Protein AF-A0A9D8PV58-F1 (afdb_monomer_lite)

Sequence (107 aa):
MSNSNPDMNALGVMALELAGGQQPARAALPSDQAGELATLVGRDLARLVPQASGLDLVLAAAHFDPAEVLRPGWPVHRRLEELQMRAPGRNQGPRLLAFGADAAGDV

Radius of gyration: 14.64 Å; chains: 1; bounding box: 43×30×36 Å

Foldseek 3Di:
DDDPPVVVDDDDDDDDDDDPPDDPPAQWDEQVVQLVVLVVVVVVCCVVPVCCQQAAAEEERGDDDPCQCVDPPNHPVVVSVVVVVPDPCPVVTHYRHGHTADPVSHD

Organism: NCBI:txid83617

Secondary structure (DSSP, 8-state):
-----GGG--------PPSTTPPPS-SB-BHHHHHHHHHHHHHHHHHH-GGGGGS-EEEE-B---HHHHH-TTS-HHHHHHHHHHHSTTTTSSS-EEEE-B-TTS--

Structure (mmCIF, N/CA/C/O backbone):
data_AF-A0A9D8PV58-F1
#
_entry.id   AF-A0A9D8PV58-F1
#
loop_
_atom_site.group_PDB
_atom_site.id
_atom_site.type_symbol
_atom_site.label_atom_id
_atom_site.label_alt_id
_atom_site.label_comp_id
_atom_site.label_asym_id
_atom_site.label_entity_id
_atom_site.label_seq_id
_atom_site.pdbx_PDB_ins_code
_atom_site.Cartn_x
_atom_site.Cartn_y
_atom_site.Cartn_z
_atom_site.occupancy
_atom_site.B_iso_or_equiv
_atom_site.auth_seq_id
_atom_site.auth_comp_id
_atom_site.auth_asym_id
_atom_site.auth_atom_id
_atom_site.pdbx_PDB_model_num
ATOM 1 N N . MET A 1 1 ? -19.661 12.555 5.989 1.00 34.53 1 MET A N 1
ATOM 2 C CA . MET A 1 1 ? -18.603 13.577 5.825 1.00 34.53 1 MET A CA 1
ATOM 3 C C . MET A 1 1 ? -17.272 12.857 6.017 1.00 34.53 1 MET A C 1
ATOM 5 O O . MET A 1 1 ? -17.145 12.202 7.041 1.00 34.53 1 MET A O 1
ATOM 9 N N . SER A 1 2 ? -16.350 12.844 5.039 1.00 42.88 2 SER A N 1
ATOM 10 C CA . SER A 1 2 ? -14.998 12.304 5.303 1.00 42.88 2 SER A CA 1
ATOM 11 C C . SER A 1 2 ? -14.261 13.327 6.135 1.00 42.88 2 SER A C 1
ATOM 13 O O . SER A 1 2 ? -14.103 14.459 5.689 1.00 42.88 2 SER A O 1
ATOM 15 N N . ASN A 1 3 ? -13.835 12.934 7.324 1.00 40.91 3 ASN A N 1
ATOM 16 C CA . ASN A 1 3 ? -12.906 13.730 8.096 1.00 40.91 3 ASN A CA 1
ATOM 17 C C . ASN A 1 3 ? -11.511 13.480 7.508 1.00 40.91 3 ASN A C 1
ATOM 19 O O . ASN A 1 3 ? -10.929 12.428 7.745 1.00 40.91 3 ASN A O 1
ATOM 23 N N . SER A 1 4 ? -10.996 14.413 6.707 1.00 46.44 4 SER A N 1
ATOM 24 C CA . SER A 1 4 ? -9.586 14.435 6.286 1.00 46.44 4 SER A CA 1
ATOM 25 C C . SER A 1 4 ? -8.726 15.018 7.410 1.00 46.44 4 SER A C 1
ATOM 27 O O . SER A 1 4 ? -8.055 16.029 7.220 1.00 46.44 4 SER A O 1
ATOM 29 N N . ASN A 1 5 ? -8.810 14.434 8.609 1.00 51.16 5 ASN A N 1
ATOM 30 C CA . ASN A 1 5 ? -7.867 14.759 9.669 1.00 51.16 5 ASN A CA 1
ATOM 31 C C . ASN A 1 5 ? -6.602 13.915 9.431 1.00 51.16 5 ASN A C 1
ATOM 33 O O . ASN A 1 5 ? -6.704 12.693 9.522 1.00 51.16 5 ASN A O 1
ATOM 37 N N . PRO A 1 6 ? -5.436 14.500 9.108 1.00 50.59 6 PRO A N 1
ATOM 38 C CA . PRO A 1 6 ? -4.204 13.732 8.915 1.00 50.59 6 PRO A CA 1
ATOM 39 C C . PRO A 1 6 ? -3.803 12.922 10.160 1.00 50.59 6 PRO A C 1
ATOM 41 O O . PRO A 1 6 ? -3.149 11.895 10.018 1.00 50.59 6 PRO A O 1
ATOM 44 N N . ASP A 1 7 ? -4.283 13.298 11.353 1.00 54.94 7 ASP A N 1
ATOM 45 C CA . ASP A 1 7 ? -4.094 12.527 12.593 1.00 54.94 7 ASP A CA 1
ATOM 46 C C . ASP A 1 7 ? -4.900 11.209 12.635 1.00 54.94 7 ASP A C 1
ATOM 48 O O . ASP A 1 7 ? -4.738 10.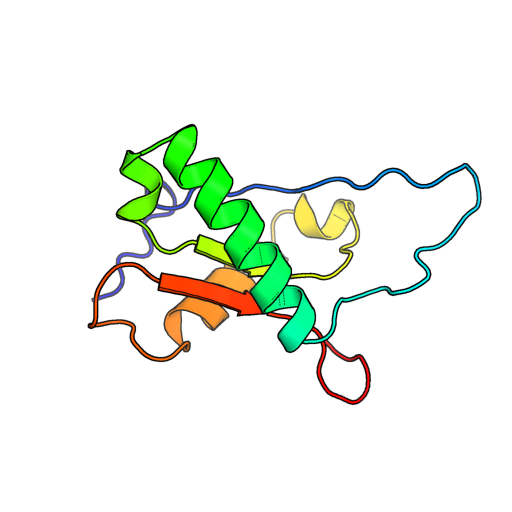414 13.560 1.00 54.94 7 ASP A O 1
ATOM 52 N N . MET A 1 8 ? -5.802 10.966 11.673 1.00 71.38 8 MET A N 1
ATOM 53 C CA . MET A 1 8 ? -6.622 9.746 11.612 1.00 71.38 8 MET A CA 1
ATOM 54 C C . MET A 1 8 ? -6.019 8.621 10.765 1.00 71.38 8 MET A C 1
ATOM 56 O O . MET A 1 8 ? -6.503 7.492 10.855 1.00 71.38 8 MET A O 1
ATOM 60 N N . ASN A 1 9 ? -4.995 8.900 9.954 1.00 77.62 9 ASN A N 1
ATOM 61 C CA . ASN A 1 9 ? -4.417 7.921 9.036 1.00 77.62 9 ASN A CA 1
ATOM 62 C C . ASN A 1 9 ? -3.029 7.485 9.518 1.00 77.62 9 ASN A C 1
ATOM 64 O O . ASN A 1 9 ? -2.140 8.309 9.719 1.00 77.62 9 ASN A O 1
ATOM 68 N N . ALA A 1 10 ? -2.820 6.175 9.649 1.00 84.75 10 ALA A N 1
ATOM 69 C CA . ALA A 1 10 ? -1.490 5.611 9.841 1.00 84.75 10 ALA A CA 1
ATOM 70 C C . ALA A 1 10 ? -0.896 5.262 8.471 1.00 84.75 10 ALA A C 1
ATOM 72 O O . ALA A 1 10 ? -1.400 4.377 7.780 1.00 84.75 10 ALA A O 1
ATOM 73 N N . LEU A 1 11 ? 0.160 5.969 8.071 1.00 85.38 11 LEU A N 1
ATOM 74 C CA . LEU A 1 11 ? 0.857 5.727 6.808 1.00 85.38 11 LEU A CA 1
ATOM 75 C C . LEU A 1 11 ? 2.031 4.773 7.028 1.00 85.38 11 LEU A C 1
ATOM 77 O O . LEU A 1 11 ? 2.769 4.892 8.006 1.00 85.38 11 LEU A O 1
ATOM 81 N N . GLY A 1 12 ? 2.213 3.838 6.100 1.00 84.06 12 GLY A N 1
ATOM 82 C CA . GLY A 1 12 ? 3.279 2.845 6.147 1.00 84.06 12 GLY A CA 1
ATOM 83 C C . GLY A 1 12 ? 3.850 2.573 4.763 1.00 84.06 12 GLY A C 1
ATOM 84 O O . GLY A 1 12 ? 3.176 2.754 3.752 1.00 84.06 12 GLY A O 1
ATOM 85 N N . VAL A 1 13 ? 5.106 2.135 4.731 1.00 87.25 13 VAL A N 1
ATOM 86 C CA . VAL A 1 13 ? 5.819 1.754 3.509 1.00 87.25 13 VAL A CA 1
ATOM 87 C C . VAL A 1 13 ? 6.463 0.400 3.752 1.00 87.25 13 VAL A C 1
ATOM 89 O O . VAL A 1 13 ? 7.085 0.188 4.793 1.00 87.25 13 VAL A O 1
ATOM 92 N N . MET A 1 14 ? 6.323 -0.512 2.793 1.00 87.62 14 MET A N 1
ATOM 93 C CA . MET A 1 14 ? 7.037 -1.784 2.788 1.00 87.62 14 MET A CA 1
ATOM 94 C C . MET A 1 14 ? 8.209 -1.675 1.817 1.00 87.62 14 MET A C 1
ATOM 96 O O . MET A 1 14 ? 8.007 -1.552 0.612 1.00 87.62 14 MET A O 1
ATOM 100 N N . ALA A 1 15 ? 9.430 -1.699 2.345 1.00 87.81 15 ALA A N 1
ATOM 101 C CA . ALA A 1 15 ? 10.632 -1.745 1.525 1.00 87.81 15 ALA A CA 1
ATOM 102 C C . ALA A 1 15 ? 10.968 -3.205 1.193 1.00 87.81 15 ALA A C 1
ATOM 104 O O . ALA A 1 15 ? 11.101 -4.034 2.095 1.00 87.81 15 ALA A O 1
ATOM 105 N N . LEU A 1 16 ? 11.101 -3.508 -0.098 1.00 85.12 16 LEU A N 1
ATOM 106 C CA . LEU A 1 16 ? 11.545 -4.807 -0.596 1.00 85.12 16 LEU A CA 1
ATOM 107 C C . LEU A 1 16 ? 12.971 -4.656 -1.126 1.00 85.12 16 LEU A C 1
ATOM 109 O O . LEU A 1 16 ? 13.190 -3.984 -2.130 1.00 85.12 16 LEU A O 1
ATOM 113 N N . GLU A 1 17 ? 13.935 -5.274 -0.445 1.00 84.31 17 GLU A N 1
ATOM 114 C CA . GLU A 1 17 ? 15.327 -5.303 -0.897 1.00 84.31 17 GLU A CA 1
ATOM 115 C C . GLU A 1 17 ? 15.508 -6.437 -1.910 1.00 84.31 17 GLU A C 1
ATOM 117 O O . GLU A 1 17 ? 15.184 -7.597 -1.633 1.00 84.31 17 GLU A O 1
ATOM 122 N N . LEU A 1 18 ? 16.042 -6.110 -3.084 1.00 82.81 18 LEU A N 1
ATOM 123 C CA . LEU A 1 18 ? 16.438 -7.100 -4.080 1.00 82.81 18 LEU A CA 1
ATOM 124 C C . LEU A 1 18 ? 17.936 -7.377 -3.977 1.00 82.81 18 LEU A C 1
ATOM 126 O O . LEU A 1 18 ? 18.714 -6.537 -3.534 1.00 82.81 18 LEU A O 1
ATOM 130 N N . ALA A 1 19 ? 18.361 -8.557 -4.432 1.00 85.38 19 ALA A N 1
ATOM 131 C CA . ALA A 1 19 ? 19.786 -8.831 -4.579 1.00 85.38 19 ALA A CA 1
ATOM 132 C C . ALA A 1 19 ? 20.450 -7.771 -5.481 1.00 85.38 19 ALA A C 1
ATOM 134 O O . ALA A 1 19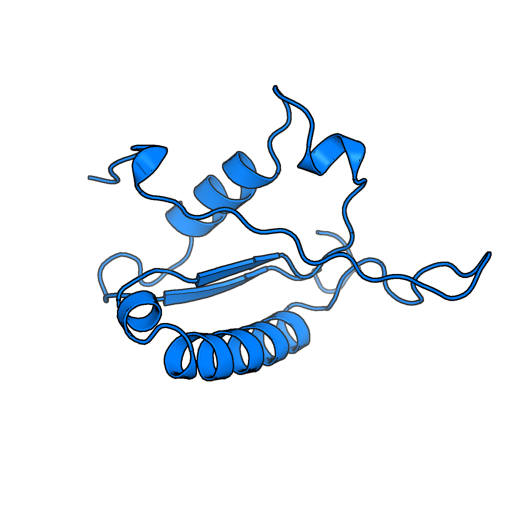 ? 19.842 -7.283 -6.436 1.00 85.38 19 ALA A O 1
ATOM 135 N N . GLY A 1 20 ? 21.704 -7.423 -5.182 1.00 84.75 20 GLY A N 1
ATOM 136 C CA . GLY A 1 20 ? 22.400 -6.306 -5.824 1.00 84.75 20 GLY A CA 1
ATOM 137 C C . GLY A 1 20 ? 22.344 -6.342 -7.356 1.00 84.75 20 GLY A C 1
ATOM 138 O O . GLY A 1 20 ? 22.663 -7.354 -7.982 1.00 84.75 20 GLY A O 1
ATOM 139 N N . GLY A 1 21 ? 21.933 -5.221 -7.955 1.00 80.19 21 GLY A N 1
ATOM 140 C CA . GLY A 1 21 ? 21.828 -5.050 -9.408 1.00 80.19 21 GLY A CA 1
ATOM 141 C C . GLY A 1 21 ? 20.611 -5.714 -10.059 1.00 80.19 21 GLY A C 1
ATOM 142 O O . GLY A 1 21 ? 20.479 -5.647 -11.279 1.00 80.19 21 GLY A O 1
ATOM 143 N N . GLN A 1 22 ? 19.726 -6.348 -9.285 1.00 84.31 22 GLN A N 1
ATOM 144 C CA . GLN A 1 22 ? 18.472 -6.891 -9.804 1.00 84.31 22 GLN A CA 1
ATOM 145 C C . GLN A 1 22 ? 17.389 -5.813 -9.873 1.00 84.31 22 GLN A C 1
ATOM 147 O O . GLN A 1 22 ? 17.310 -4.928 -9.023 1.00 84.31 22 GLN A O 1
ATOM 152 N N . GLN A 1 23 ? 16.526 -5.924 -10.881 1.00 82.50 23 GLN A N 1
ATOM 153 C CA . GLN A 1 23 ? 15.292 -5.150 -10.972 1.00 82.50 23 GLN A CA 1
ATOM 154 C C . GLN A 1 23 ? 14.096 -6.030 -10.597 1.00 82.50 23 GLN A C 1
ATOM 156 O O . GLN A 1 23 ? 14.154 -7.250 -10.797 1.00 82.50 23 GLN A O 1
ATOM 161 N N . PRO A 1 24 ? 13.002 -5.448 -10.072 1.00 85.88 24 PRO A N 1
ATOM 162 C CA . PRO A 1 24 ? 11.787 -6.206 -9.833 1.00 85.88 24 PRO A CA 1
ATOM 163 C C . PRO A 1 24 ? 11.302 -6.833 -11.140 1.00 85.88 24 PRO A C 1
ATOM 165 O O . PRO A 1 24 ? 11.103 -6.136 -12.131 1.00 85.88 24 PRO A O 1
ATOM 168 N N . ALA A 1 25 ? 11.051 -8.144 -11.136 1.00 86.06 25 ALA A N 1
ATOM 169 C CA . ALA A 1 25 ? 10.465 -8.822 -12.295 1.00 86.06 25 ALA A CA 1
ATOM 170 C C . ALA A 1 25 ? 9.058 -8.290 -12.631 1.00 86.06 25 ALA A C 1
ATOM 172 O O . ALA A 1 25 ? 8.584 -8.440 -13.755 1.00 86.06 25 ALA A O 1
ATOM 173 N N . ARG A 1 26 ? 8.381 -7.688 -11.644 1.00 86.69 26 ARG A N 1
ATOM 174 C CA . ARG A 1 26 ? 7.090 -7.015 -11.785 1.00 86.69 26 ARG A CA 1
ATOM 175 C C . ARG A 1 26 ? 7.138 -5.702 -11.018 1.00 86.69 26 ARG A C 1
ATOM 177 O O . ARG A 1 26 ? 7.332 -5.709 -9.804 1.00 86.69 26 ARG A O 1
ATOM 184 N N . ALA A 1 27 ? 6.949 -4.590 -11.724 1.00 88.06 27 ALA A N 1
ATOM 185 C CA . ALA A 1 27 ? 6.876 -3.272 -11.102 1.00 88.06 27 ALA A CA 1
ATOM 186 C C . ALA A 1 27 ? 5.605 -3.122 -10.249 1.00 88.06 27 ALA A C 1
ATOM 188 O O . ALA A 1 27 ? 5.655 -2.494 -9.198 1.00 88.06 27 ALA A O 1
ATOM 189 N N . ALA A 1 28 ? 4.509 -3.779 -10.633 1.00 93.06 28 ALA A N 1
ATOM 190 C CA . ALA A 1 28 ? 3.267 -3.833 -9.873 1.00 93.06 28 ALA A CA 1
ATOM 191 C C . ALA A 1 28 ? 2.612 -5.215 -9.958 1.00 93.06 28 ALA A C 1
ATOM 193 O O . ALA A 1 28 ? 2.820 -5.965 -10.916 1.00 93.06 28 ALA A O 1
ATOM 194 N N . LEU A 1 29 ? 1.835 -5.565 -8.935 1.00 94.44 29 LEU A N 1
ATOM 195 C CA . LEU A 1 29 ? 0.997 -6.757 -8.945 1.00 94.44 29 LEU A CA 1
ATOM 196 C C . LEU A 1 29 ? -0.309 -6.459 -9.683 1.00 94.44 29 LEU A C 1
ATOM 198 O O . LEU A 1 29 ? -0.870 -5.380 -9.485 1.00 94.44 29 LEU A O 1
ATOM 202 N N . PRO A 1 30 ? -0.841 -7.408 -10.468 1.00 94.69 30 PRO A N 1
ATOM 203 C CA . PRO A 1 30 ? -2.198 -7.298 -10.981 1.00 94.69 30 PRO A CA 1
ATOM 204 C C . PRO A 1 30 ? -3.217 -7.230 -9.834 1.00 94.69 30 PRO A C 1
ATOM 206 O O . PRO A 1 30 ? -2.958 -7.683 -8.715 1.00 94.69 30 PRO A O 1
ATOM 209 N N . SER A 1 31 ? -4.382 -6.646 -10.109 1.00 92.62 31 SER A N 1
ATOM 210 C CA . SER A 1 31 ? -5.399 -6.350 -9.087 1.00 92.62 31 SER A CA 1
ATOM 211 C C . SER A 1 31 ? -5.875 -7.568 -8.272 1.00 92.62 31 SER A C 1
ATOM 213 O O . SER A 1 31 ? -6.186 -7.422 -7.090 1.00 92.62 31 SER A O 1
ATOM 215 N N . ASP A 1 32 ? -5.904 -8.766 -8.858 1.00 94.50 32 ASP A N 1
ATOM 216 C CA . ASP A 1 32 ? -6.249 -10.013 -8.159 1.00 94.50 32 ASP A CA 1
ATOM 217 C C . ASP A 1 32 ? -5.191 -10.393 -7.105 1.00 94.50 32 ASP A C 1
ATOM 219 O O . ASP A 1 32 ? -5.514 -10.548 -5.926 1.00 94.50 32 ASP A O 1
ATOM 223 N N . GLN A 1 33 ? -3.914 -10.423 -7.492 1.00 96.00 33 GLN A N 1
ATOM 224 C CA . GLN A 1 33 ? -2.775 -10.687 -6.606 1.00 96.00 33 GLN A CA 1
ATOM 225 C C . GLN A 1 33 ? -2.606 -9.595 -5.544 1.00 96.00 33 GLN A C 1
ATOM 227 O O . GLN A 1 33 ? -2.223 -9.882 -4.409 1.00 96.00 33 GLN A O 1
ATOM 232 N N . ALA A 1 34 ? -2.919 -8.341 -5.881 1.00 95.94 34 ALA A N 1
ATOM 233 C CA . ALA A 1 34 ? -2.945 -7.250 -4.914 1.00 95.94 34 ALA A CA 1
ATOM 234 C C . ALA A 1 34 ? -3.982 -7.511 -3.805 1.00 95.94 34 ALA A C 1
ATOM 236 O O . ALA A 1 34 ? -3.686 -7.313 -2.624 1.00 95.94 34 ALA A O 1
ATOM 237 N N . GLY A 1 35 ? -5.175 -7.995 -4.169 1.00 96.00 35 GLY A N 1
ATOM 238 C CA . GLY A 1 35 ? -6.227 -8.373 -3.221 1.00 96.00 35 GLY A CA 1
ATOM 239 C C . GLY A 1 35 ? -5.838 -9.554 -2.329 1.00 96.00 35 GLY A C 1
ATOM 240 O O . GLY A 1 35 ? -6.070 -9.520 -1.115 1.00 96.00 35 GLY A O 1
ATOM 241 N N . GLU A 1 36 ? -5.197 -10.575 -2.901 1.00 97.62 36 GLU A N 1
ATOM 242 C CA . GLU A 1 36 ? -4.654 -11.708 -2.140 1.00 97.62 36 GLU A CA 1
ATOM 243 C C . GLU A 1 36 ? -3.616 -11.248 -1.108 1.00 97.62 36 GLU A C 1
ATOM 245 O O . GLU A 1 36 ? -3.724 -11.584 0.076 1.00 97.62 36 GLU A O 1
ATOM 250 N N . LEU A 1 37 ? -2.654 -10.416 -1.524 1.00 96.44 37 LEU A N 1
ATOM 251 C CA . LEU A 1 37 ? -1.636 -9.868 -0.629 1.00 96.44 37 LEU A CA 1
ATOM 252 C C . LEU A 1 37 ? -2.265 -9.025 0.484 1.00 96.44 37 LEU A C 1
ATOM 254 O O . LEU A 1 37 ? -1.936 -9.210 1.656 1.00 96.44 37 LEU A O 1
ATOM 258 N N . ALA A 1 38 ? -3.197 -8.134 0.141 1.00 96.62 38 ALA A N 1
ATOM 259 C CA . ALA A 1 38 ? -3.883 -7.309 1.126 1.00 96.62 38 ALA A CA 1
ATOM 260 C C . ALA A 1 38 ? -4.632 -8.167 2.154 1.00 96.62 38 ALA A C 1
ATOM 262 O O . ALA A 1 38 ? -4.568 -7.867 3.343 1.00 96.62 38 ALA A O 1
ATOM 263 N N . THR A 1 39 ? -5.262 -9.268 1.733 1.00 97.44 39 THR A N 1
ATOM 264 C CA . THR A 1 39 ? -5.951 -10.214 2.630 1.00 97.44 39 THR A CA 1
ATOM 265 C C . THR A 1 39 ? -4.989 -10.847 3.634 1.00 97.44 39 THR A C 1
ATOM 267 O O . THR A 1 39 ? -5.294 -10.910 4.828 1.00 97.44 39 THR A O 1
ATOM 270 N N . LEU A 1 40 ? -3.812 -11.283 3.176 1.00 97.81 40 LEU A N 1
ATOM 271 C CA . LEU A 1 40 ? -2.779 -11.851 4.047 1.00 97.81 40 LEU A CA 1
ATOM 272 C C . LEU A 1 40 ? -2.254 -10.811 5.043 1.00 97.81 40 LEU A C 1
ATOM 274 O O . LEU A 1 40 ? -2.220 -11.078 6.245 1.00 97.81 40 LEU A O 1
ATOM 278 N N . VAL A 1 41 ? -1.923 -9.611 4.557 1.00 95.75 41 VAL A N 1
ATOM 279 C CA . VAL A 1 41 ? -1.457 -8.497 5.397 1.00 95.75 41 VAL A CA 1
ATOM 280 C C . VAL A 1 41 ? -2.518 -8.115 6.427 1.00 95.75 41 VAL A C 1
ATOM 282 O O . VAL A 1 41 ? -2.206 -7.995 7.608 1.00 95.75 41 VAL A O 1
ATOM 285 N N . GLY A 1 42 ? -3.777 -7.969 6.012 1.00 95.50 42 GLY A N 1
ATOM 286 C CA . GLY A 1 42 ? -4.885 -7.605 6.891 1.00 95.50 42 GLY A CA 1
ATOM 287 C C . GLY A 1 42 ? -5.142 -8.647 7.977 1.00 95.50 42 GLY A C 1
ATOM 288 O O . GLY A 1 42 ? -5.327 -8.285 9.137 1.00 95.50 42 GLY A O 1
ATOM 289 N N . ARG A 1 43 ? -5.087 -9.942 7.636 1.00 96.56 43 ARG A N 1
ATOM 290 C CA . ARG A 1 43 ? -5.221 -11.039 8.607 1.00 96.56 43 ARG A CA 1
ATOM 291 C C . ARG A 1 43 ? -4.133 -10.977 9.676 1.00 96.56 43 ARG A C 1
ATOM 293 O O . ARG A 1 43 ? -4.427 -11.090 10.867 1.00 96.56 43 ARG A O 1
ATOM 300 N N . ASP A 1 44 ? -2.883 -10.826 9.254 1.00 96.62 44 ASP A N 1
ATOM 301 C CA . ASP A 1 44 ? -1.749 -10.826 10.173 1.00 96.62 44 ASP A CA 1
ATOM 302 C C . ASP A 1 44 ? -1.739 -9.538 11.015 1.00 96.62 44 ASP A C 1
ATOM 304 O O . ASP A 1 44 ? -1.528 -9.591 12.229 1.00 96.62 44 ASP A O 1
ATOM 308 N N . LEU A 1 45 ? -2.094 -8.397 10.417 1.00 94.31 45 LEU A N 1
ATOM 309 C CA . LEU A 1 45 ? -2.252 -7.127 11.122 1.00 94.31 45 LEU A CA 1
ATOM 310 C C . LEU A 1 45 ? -3.362 -7.192 12.175 1.00 94.31 45 LEU A C 1
ATOM 312 O O . LEU A 1 45 ? -3.136 -6.769 13.303 1.00 94.31 45 LEU A O 1
ATOM 316 N N . ALA A 1 46 ? -4.520 -7.775 11.861 1.00 95.00 46 ALA A N 1
ATOM 317 C CA . ALA A 1 46 ? -5.615 -7.949 12.817 1.00 95.00 46 ALA A CA 1
ATOM 318 C C . ALA A 1 46 ? -5.218 -8.823 14.020 1.00 95.00 46 ALA A C 1
ATOM 320 O O . ALA A 1 46 ? -5.755 -8.659 15.116 1.00 95.00 46 ALA A O 1
ATOM 321 N N . ARG A 1 47 ? -4.256 -9.739 13.847 1.00 96.94 47 ARG A N 1
ATOM 322 C CA . ARG A 1 47 ? -3.708 -10.541 14.948 1.00 96.94 47 ARG A CA 1
ATOM 323 C C . ARG A 1 47 ? -2.753 -9.740 15.833 1.00 96.94 47 ARG A C 1
ATOM 325 O O . ARG A 1 47 ? -2.750 -9.941 17.045 1.00 96.94 47 ARG A O 1
ATOM 332 N N . LEU A 1 48 ? -1.929 -8.882 15.237 1.00 96.56 48 LEU A N 1
ATOM 333 C CA . LEU A 1 48 ? -0.923 -8.089 15.953 1.00 96.56 48 LEU A CA 1
ATOM 334 C C . LEU A 1 48 ? -1.524 -6.838 16.608 1.00 96.56 48 LEU A C 1
ATOM 336 O O . LEU A 1 48 ? -1.143 -6.475 17.717 1.00 96.56 48 LEU A O 1
ATOM 340 N N . VAL A 1 49 ? -2.474 -6.198 15.926 1.00 94.69 49 VAL A N 1
ATOM 341 C CA . VAL A 1 49 ? -3.142 -4.956 16.324 1.00 94.69 49 VAL A CA 1
ATOM 342 C C . VAL A 1 49 ? -4.648 -5.113 16.079 1.00 94.69 49 VAL A C 1
ATOM 344 O O . VAL A 1 49 ? -5.162 -4.675 15.048 1.00 94.69 49 VAL A O 1
ATOM 347 N N . PRO A 1 50 ? -5.397 -5.735 17.009 1.00 93.31 50 PRO A N 1
ATOM 348 C CA . PRO A 1 50 ? -6.819 -6.034 16.812 1.00 93.31 50 PRO A CA 1
ATOM 349 C C . PRO A 1 50 ? -7.682 -4.824 16.433 1.00 93.31 50 PRO A C 1
ATOM 351 O O . PRO A 1 50 ? -8.623 -4.954 15.648 1.00 93.31 50 PRO A O 1
ATOM 354 N N . GLN A 1 51 ? -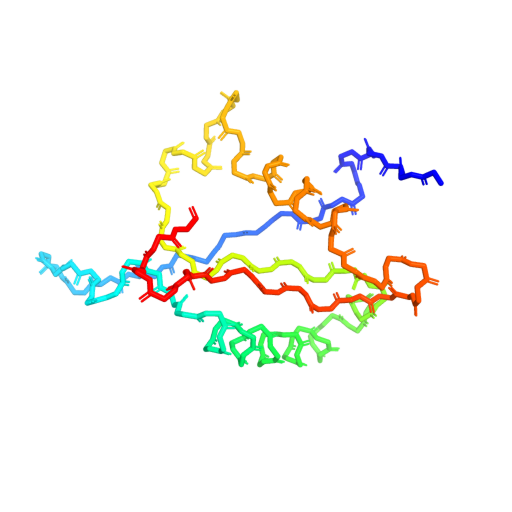7.331 -3.636 16.934 1.00 91.56 51 GLN A N 1
ATOM 355 C CA . GLN A 1 51 ? -8.024 -2.374 16.666 1.00 91.56 51 GLN A CA 1
ATOM 356 C C . GLN A 1 51 ? -7.966 -1.965 15.188 1.00 91.56 51 GLN A C 1
ATOM 358 O O . GLN A 1 51 ? -8.864 -1.267 14.723 1.00 91.56 51 GLN A O 1
ATOM 363 N N . ALA A 1 52 ? -6.961 -2.430 14.435 1.00 90.81 52 ALA A N 1
ATOM 364 C CA . ALA A 1 52 ? -6.838 -2.149 13.007 1.00 90.81 52 ALA A CA 1
ATOM 365 C C . ALA A 1 52 ? -8.011 -2.722 12.194 1.00 90.81 52 ALA A C 1
ATOM 367 O O . ALA A 1 52 ? -8.363 -2.168 11.161 1.00 90.81 52 ALA A O 1
ATOM 368 N N . SER A 1 53 ? -8.682 -3.768 12.693 1.00 92.19 53 SER A N 1
ATOM 369 C CA . SER A 1 53 ? -9.881 -4.341 12.056 1.00 92.19 53 SER A CA 1
ATOM 370 C C . SER A 1 53 ? -11.071 -3.371 12.030 1.00 92.19 53 SER A C 1
ATOM 372 O O . SER A 1 53 ? -12.034 -3.592 11.302 1.00 92.19 53 SER A O 1
ATOM 374 N N . GLY A 1 54 ? -11.028 -2.312 12.846 1.00 92.00 54 GLY A N 1
ATOM 375 C CA . GLY A 1 54 ? -12.010 -1.229 12.849 1.00 92.00 54 GLY A CA 1
ATOM 376 C C . GLY A 1 54 ? -11.709 -0.110 11.846 1.00 92.00 54 GLY A C 1
ATOM 377 O O . GLY A 1 54 ? -12.442 0.877 11.825 1.00 92.00 54 GLY A O 1
ATOM 378 N N . LEU A 1 55 ? -10.642 -0.233 11.053 1.00 91.00 55 LEU A N 1
ATOM 379 C CA . LEU A 1 55 ? -10.164 0.783 10.116 1.00 91.00 55 LEU A CA 1
ATOM 380 C C . LEU A 1 55 ? -10.203 0.267 8.676 1.00 91.00 55 LEU A C 1
ATOM 382 O O . LEU A 1 55 ? -10.179 -0.936 8.423 1.00 91.00 55 LEU A O 1
ATOM 386 N N . ASP A 1 56 ? -10.211 1.197 7.725 1.00 93.88 56 ASP A N 1
ATOM 387 C CA . ASP A 1 56 ? -9.889 0.852 6.346 1.00 93.88 56 ASP A CA 1
ATOM 388 C C . ASP A 1 56 ? -8.392 0.519 6.235 1.00 93.88 56 ASP A C 1
ATOM 390 O O . ASP A 1 56 ? -7.543 1.317 6.634 1.00 93.88 56 ASP A O 1
ATOM 394 N N . LEU A 1 57 ? -8.069 -0.624 5.632 1.00 94.19 57 LEU A N 1
ATOM 395 C CA . LEU A 1 57 ? -6.727 -0.949 5.159 1.00 94.19 57 LEU A CA 1
ATOM 396 C C . LEU A 1 57 ? -6.657 -0.673 3.658 1.00 94.19 57 LEU A C 1
ATOM 398 O O . LEU A 1 57 ? -7.398 -1.277 2.882 1.00 94.19 57 LEU A O 1
ATOM 402 N N . VAL A 1 58 ? -5.749 0.210 3.249 1.00 94.62 58 VAL A N 1
ATOM 403 C CA . VAL A 1 58 ? -5.504 0.544 1.842 1.00 94.62 58 VAL A CA 1
ATOM 404 C C . VAL A 1 58 ? -4.098 0.103 1.459 1.00 94.62 58 VAL A C 1
ATOM 406 O O . VAL A 1 58 ? -3.126 0.555 2.060 1.00 94.62 58 VAL A O 1
ATOM 409 N N . LEU A 1 59 ? -3.986 -0.761 0.452 1.00 95.12 59 LEU A N 1
ATOM 410 C CA . LEU A 1 59 ? -2.718 -1.254 -0.078 1.00 95.12 59 LEU A CA 1
ATOM 411 C C . LEU A 1 59 ? -2.584 -0.877 -1.556 1.00 95.12 59 LEU A C 1
ATOM 413 O O . LEU A 1 59 ? -3.431 -1.249 -2.363 1.00 95.12 59 LEU A O 1
ATOM 417 N N . ALA A 1 60 ? -1.499 -0.198 -1.928 1.00 94.31 60 ALA A N 1
ATOM 418 C CA . ALA A 1 60 ? -1.056 -0.137 -3.320 1.00 94.31 60 ALA A CA 1
ATOM 419 C C . ALA A 1 60 ? 0.052 -1.162 -3.546 1.00 94.31 60 ALA A C 1
ATOM 421 O O . ALA A 1 60 ? 1.110 -1.095 -2.923 1.00 94.31 60 ALA A O 1
ATOM 422 N N . ALA A 1 61 ? -0.201 -2.118 -4.432 1.00 94.12 61 ALA A N 1
ATOM 423 C CA . ALA A 1 61 ? 0.695 -3.225 -4.724 1.00 94.12 61 ALA A CA 1
ATOM 424 C C . ALA A 1 61 ? 1.616 -2.899 -5.911 1.00 94.12 61 ALA A C 1
ATOM 426 O O . ALA A 1 61 ? 1.657 -3.627 -6.901 1.00 94.12 61 ALA A O 1
ATOM 427 N N . ALA A 1 62 ? 2.344 -1.788 -5.808 1.00 91.75 62 ALA A N 1
ATOM 428 C CA . ALA A 1 62 ? 3.305 -1.323 -6.802 1.00 91.75 62 ALA A CA 1
ATOM 429 C C . ALA A 1 62 ? 4.611 -0.878 -6.134 1.00 91.75 62 ALA A C 1
ATOM 431 O O . ALA A 1 62 ? 4.620 -0.474 -4.970 1.00 91.75 62 ALA A O 1
ATOM 432 N N . HIS A 1 63 ? 5.714 -0.952 -6.874 1.00 89.25 63 HIS A N 1
ATOM 433 C CA . HIS A 1 63 ? 6.968 -0.324 -6.482 1.00 89.25 63 HIS A CA 1
ATOM 434 C C . HIS A 1 63 ? 6.863 1.174 -6.737 1.00 89.25 63 HIS A C 1
ATOM 436 O O . HIS A 1 63 ? 6.462 1.604 -7.817 1.00 89.25 63 HIS A O 1
ATOM 442 N N . PHE A 1 64 ? 7.269 1.954 -5.745 1.00 86.50 64 PHE A N 1
ATOM 443 C CA . PHE A 1 64 ? 7.356 3.401 -5.845 1.00 86.50 64 PHE A CA 1
ATOM 444 C C . PHE A 1 64 ? 8.808 3.830 -5.710 1.00 86.50 64 PHE A C 1
ATOM 446 O O . PHE A 1 64 ? 9.592 3.187 -5.005 1.00 86.50 64 PHE A O 1
ATOM 453 N N . ASP A 1 65 ? 9.153 4.939 -6.356 1.00 83.06 65 ASP A N 1
ATOM 454 C CA . ASP A 1 65 ? 10.429 5.588 -6.103 1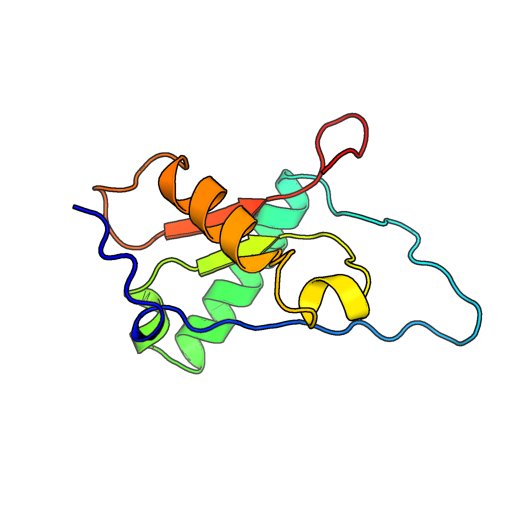.00 83.06 65 ASP A CA 1
ATOM 455 C C . ASP A 1 65 ? 10.478 6.051 -4.628 1.00 83.06 65 ASP A C 1
ATOM 457 O O . ASP A 1 65 ? 9.548 6.719 -4.156 1.00 83.06 65 ASP A O 1
ATOM 461 N N . PRO A 1 66 ? 11.532 5.714 -3.858 1.00 82.44 66 PRO A N 1
ATOM 462 C CA . PRO A 1 66 ? 11.614 6.095 -2.451 1.00 82.44 66 PRO A CA 1
ATOM 463 C C . PRO A 1 66 ? 11.547 7.609 -2.222 1.00 82.44 66 PRO A C 1
ATOM 465 O O . PRO A 1 66 ? 10.993 8.052 -1.214 1.00 82.44 66 PRO A O 1
ATOM 468 N N . ALA A 1 67 ? 12.085 8.415 -3.141 1.00 83.00 67 ALA A N 1
ATOM 469 C CA . ALA A 1 67 ? 12.001 9.862 -3.041 1.00 83.00 67 ALA A CA 1
ATOM 470 C C . ALA A 1 67 ? 10.559 10.339 -3.237 1.00 83.00 67 ALA A C 1
ATOM 472 O O . ALA A 1 67 ? 10.140 11.234 -2.511 1.00 83.00 67 ALA A O 1
ATOM 473 N N . GLU A 1 68 ? 9.770 9.738 -4.132 1.00 82.88 68 GLU A N 1
ATOM 474 C CA . GLU A 1 68 ? 8.345 10.079 -4.276 1.00 82.88 68 GLU A CA 1
ATOM 475 C C . GLU A 1 68 ? 7.550 9.801 -2.996 1.00 82.88 68 GLU A C 1
ATOM 477 O O . GLU A 1 68 ? 6.795 10.658 -2.535 1.00 82.88 68 GLU A O 1
ATOM 482 N N . VAL A 1 69 ? 7.759 8.640 -2.370 1.00 85.31 69 VAL A N 1
ATOM 483 C CA . VAL A 1 69 ? 7.027 8.244 -1.153 1.00 85.31 69 VAL A CA 1
ATOM 484 C C . VAL A 1 69 ? 7.348 9.149 0.042 1.00 85.31 69 VAL A C 1
ATOM 486 O O . VAL A 1 69 ? 6.487 9.382 0.898 1.00 85.31 69 VAL A O 1
ATOM 489 N N . LEU A 1 70 ? 8.580 9.663 0.103 1.00 82.12 70 LEU A N 1
ATOM 490 C CA . LEU A 1 70 ? 9.088 10.464 1.218 1.00 82.12 70 LEU A CA 1
ATOM 491 C C . LEU A 1 70 ? 9.010 11.981 0.977 1.00 82.12 70 LEU A C 1
ATOM 493 O O . LEU A 1 70 ? 9.221 12.756 1.914 1.00 82.12 70 LEU A O 1
ATOM 497 N N . ARG A 1 71 ? 8.724 12.440 -0.251 1.00 77.44 71 ARG A N 1
ATOM 498 C CA . ARG A 1 71 ? 8.802 13.863 -0.608 1.00 77.44 71 ARG A CA 1
ATOM 499 C C . ARG A 1 71 ? 7.495 14.626 -0.340 1.00 77.44 71 ARG A C 1
ATOM 501 O O . ARG A 1 71 ? 6.439 14.283 -0.874 1.00 77.44 71 ARG A O 1
ATOM 508 N N . PRO A 1 72 ? 7.564 15.770 0.366 1.00 67.31 72 PRO A N 1
ATOM 509 C CA . PRO A 1 72 ? 6.439 16.695 0.472 1.00 67.31 72 PRO A CA 1
ATOM 510 C C . PRO A 1 72 ? 6.029 17.278 -0.893 1.00 67.31 72 PRO A C 1
ATOM 512 O O . PRO A 1 72 ? 6.872 17.760 -1.648 1.00 67.31 72 PRO A O 1
ATOM 515 N N . GLY A 1 73 ? 4.725 17.293 -1.192 1.00 64.62 73 GLY A N 1
ATOM 516 C CA . GLY A 1 73 ? 4.151 17.947 -2.381 1.00 64.62 73 GLY A CA 1
ATOM 517 C C . GLY A 1 73 ? 3.695 17.006 -3.501 1.00 64.62 73 GLY A C 1
ATOM 518 O O . GLY A 1 73 ? 2.838 17.406 -4.283 1.00 64.62 73 GLY A O 1
ATOM 519 N N . TRP A 1 74 ? 4.166 15.756 -3.518 1.00 65.06 74 TRP A N 1
ATOM 520 C CA . TRP A 1 74 ? 3.707 14.669 -4.400 1.00 65.06 74 TRP A CA 1
ATOM 521 C C . TRP A 1 74 ? 3.342 13.429 -3.564 1.00 65.06 74 TRP A C 1
ATOM 523 O O . TRP A 1 74 ? 3.933 12.366 -3.730 1.00 65.06 74 TRP A O 1
ATOM 533 N N . PRO A 1 75 ? 2.419 13.530 -2.588 1.00 75.88 75 PRO A N 1
ATOM 534 C CA . PRO A 1 75 ? 2.234 12.431 -1.667 1.00 75.88 75 PRO A CA 1
ATOM 535 C C . PRO A 1 75 ? 1.439 11.342 -2.380 1.00 75.88 75 PRO A C 1
ATOM 537 O O . PRO A 1 75 ? 0.232 11.497 -2.584 1.00 75.88 75 PRO A O 1
ATOM 540 N N . VAL A 1 76 ? 2.096 10.220 -2.685 1.00 84.12 76 VAL A N 1
ATOM 541 C CA . VAL A 1 76 ? 1.429 8.951 -3.021 1.00 84.12 76 VAL A CA 1
ATOM 542 C C . VAL A 1 76 ? 0.271 8.683 -2.045 1.00 84.12 76 VAL A C 1
ATOM 544 O O . VAL A 1 76 ? -0.812 8.270 -2.442 1.00 84.12 76 VAL A O 1
ATOM 547 N N . HIS A 1 77 ? 0.445 9.084 -0.784 1.00 83.25 77 HIS A N 1
ATOM 548 C CA . HIS A 1 77 ? -0.550 9.054 0.289 1.00 83.25 77 HIS A CA 1
ATOM 549 C C . HIS A 1 77 ? -1.851 9.787 -0.057 1.00 83.25 77 HIS A C 1
ATOM 551 O O . HIS A 1 77 ? -2.925 9.220 0.109 1.00 83.25 77 HIS A O 1
ATOM 557 N N . ARG A 1 78 ? -1.783 11.003 -0.624 1.00 84.44 78 ARG A N 1
ATOM 558 C CA . ARG A 1 78 ? -2.984 11.737 -1.066 1.00 84.44 78 ARG A CA 1
ATOM 559 C C . ARG A 1 78 ? -3.704 10.967 -2.165 1.00 84.44 78 ARG A C 1
ATOM 561 O O . ARG A 1 78 ? -4.930 10.910 -2.180 1.00 84.44 78 ARG A O 1
ATOM 568 N N . ARG A 1 79 ? -2.949 10.364 -3.085 1.00 86.69 79 ARG A N 1
ATOM 569 C CA . ARG A 1 79 ? -3.547 9.565 -4.151 1.00 86.69 79 ARG A CA 1
ATOM 570 C C . ARG A 1 79 ? -4.263 8.335 -3.588 1.00 86.69 79 ARG A C 1
ATOM 572 O O . ARG A 1 79 ? -5.371 8.035 -4.025 1.00 86.69 79 ARG A O 1
ATOM 579 N N . LEU A 1 80 ? -3.684 7.671 -2.590 1.00 88.06 80 LEU A N 1
ATOM 580 C CA . LEU A 1 80 ? -4.326 6.555 -1.889 1.00 88.06 80 LEU A CA 1
ATOM 581 C C . LEU A 1 80 ? -5.601 6.989 -1.158 1.00 88.06 80 LEU A C 1
ATOM 583 O O . LEU A 1 80 ? -6.612 6.297 -1.252 1.00 88.06 80 LEU A O 1
ATOM 587 N N . GLU A 1 81 ? -5.596 8.152 -0.504 1.00 87.44 81 GLU A N 1
ATOM 588 C CA . GLU A 1 81 ? -6.793 8.723 0.130 1.00 87.44 81 GLU A CA 1
ATOM 589 C C . GLU A 1 81 ? -7.903 9.003 -0.897 1.00 87.44 81 GLU A C 1
ATOM 591 O O . GLU A 1 81 ? -9.068 8.660 -0.682 1.00 87.44 81 GLU A O 1
ATOM 596 N N . GLU A 1 82 ? -7.566 9.581 -2.052 1.00 89.00 82 GLU A N 1
ATOM 597 C CA . GLU A 1 82 ? -8.524 9.805 -3.142 1.00 89.00 82 GLU A CA 1
ATOM 598 C C . GLU A 1 82 ? -9.135 8.496 -3.651 1.00 89.00 82 GLU A C 1
ATOM 600 O O . GLU A 1 82 ? -10.352 8.410 -3.856 1.00 89.00 82 GLU A O 1
ATOM 605 N N . LEU A 1 83 ? -8.302 7.473 -3.848 1.00 90.88 83 LEU A N 1
ATOM 606 C CA . LEU A 1 83 ? -8.739 6.153 -4.290 1.00 90.88 83 LEU A CA 1
ATOM 607 C C . LEU A 1 83 ? -9.643 5.489 -3.239 1.00 90.88 83 LEU A C 1
ATOM 609 O O . LEU A 1 83 ? -10.732 5.020 -3.573 1.00 90.88 83 LEU A O 1
ATOM 613 N N . GLN A 1 84 ? -9.264 5.538 -1.961 1.00 91.38 84 GLN A N 1
ATOM 614 C CA . GLN A 1 84 ? -10.069 5.055 -0.837 1.00 91.38 84 GLN A CA 1
ATOM 615 C C . GLN A 1 84 ? -11.444 5.736 -0.769 1.00 91.38 84 GLN A C 1
ATOM 617 O O . GLN A 1 84 ? -12.465 5.078 -0.526 1.00 91.38 84 GLN A O 1
ATOM 622 N N . MET A 1 85 ? -11.493 7.057 -0.974 1.00 90.31 85 MET A N 1
ATOM 623 C CA . MET A 1 85 ? -12.735 7.833 -0.938 1.00 90.31 85 MET A CA 1
ATOM 624 C C . MET A 1 85 ? -13.694 7.477 -2.075 1.00 90.31 85 MET A C 1
ATOM 626 O O . MET A 1 85 ? -14.910 7.597 -1.888 1.00 90.31 85 MET A O 1
ATOM 630 N N . ARG A 1 86 ? -13.151 7.072 -3.230 1.00 90.75 86 ARG A N 1
ATOM 631 C CA . ARG A 1 86 ? -13.895 6.686 -4.440 1.00 90.75 86 ARG A CA 1
ATOM 632 C C . ARG A 1 86 ? -14.237 5.198 -4.491 1.00 90.75 86 ARG A C 1
ATOM 634 O O . ARG A 1 86 ? -15.108 4.816 -5.269 1.00 90.75 86 ARG A O 1
ATOM 641 N N . ALA A 1 87 ? -13.575 4.374 -3.682 1.00 91.62 87 ALA A N 1
ATOM 642 C CA . ALA A 1 87 ? -13.834 2.945 -3.621 1.00 91.62 87 ALA A CA 1
ATOM 643 C C . ALA A 1 87 ? -15.266 2.646 -3.124 1.00 91.62 87 ALA A C 1
ATOM 645 O O . ALA A 1 87 ? -15.787 3.361 -2.256 1.00 91.62 87 ALA A O 1
ATOM 646 N N . PRO A 1 88 ? -15.907 1.579 -3.636 1.00 90.69 88 PRO A N 1
ATOM 647 C CA . PRO A 1 88 ? -17.250 1.182 -3.225 1.00 90.69 88 PRO A CA 1
ATOM 648 C C . PRO A 1 88 ? -17.315 0.781 -1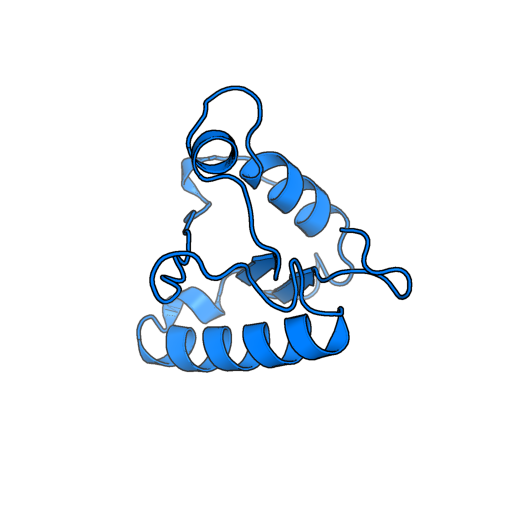.740 1.00 90.69 88 PRO A C 1
ATOM 650 O O . PRO A 1 88 ? -16.304 0.633 -1.050 1.00 90.69 88 PRO A O 1
ATOM 653 N N . GLY A 1 89 ? -18.537 0.639 -1.221 1.00 89.38 89 GLY A N 1
ATOM 654 C CA . GLY A 1 89 ? -18.774 0.117 0.131 1.00 89.38 89 GLY A CA 1
ATOM 655 C C . GLY A 1 89 ? -18.435 1.069 1.284 1.00 89.38 89 GLY A C 1
ATOM 656 O O . GLY A 1 89 ? -18.493 0.664 2.436 1.00 89.38 89 GLY A O 1
ATOM 657 N N . ARG A 1 90 ? -18.127 2.344 1.019 1.00 83.75 90 ARG A N 1
ATOM 658 C CA . ARG A 1 90 ? -17.677 3.320 2.034 1.00 83.75 90 ARG A CA 1
ATOM 659 C C . ARG A 1 90 ? -18.597 3.494 3.251 1.00 83.75 90 ARG A C 1
ATOM 661 O O . ARG A 1 90 ? -18.126 3.847 4.322 1.00 83.75 90 ARG A O 1
ATOM 668 N N . ASN A 1 91 ? -19.896 3.250 3.093 1.00 85.00 91 ASN A N 1
ATOM 669 C CA . ASN A 1 91 ? -20.878 3.361 4.177 1.00 85.00 91 ASN A CA 1
ATOM 670 C C . ASN A 1 91 ? -21.243 1.998 4.798 1.00 85.00 91 ASN A C 1
ATOM 672 O O . ASN A 1 91 ? -22.258 1.899 5.479 1.00 85.00 91 ASN A O 1
ATOM 676 N N . GLN A 1 92 ? -20.464 0.945 4.524 1.00 88.88 92 GLN A N 1
ATOM 677 C CA . GLN A 1 92 ? -20.747 -0.435 4.946 1.00 88.88 92 GLN A CA 1
ATOM 678 C C . GLN A 1 92 ? -19.822 -0.927 6.075 1.00 88.88 92 GLN A C 1
ATOM 680 O O . GLN A 1 92 ? -19.936 -2.077 6.486 1.00 88.88 92 GLN A O 1
ATOM 685 N N . GLY A 1 93 ? -18.945 -0.065 6.602 1.00 89.38 93 GLY A N 1
ATOM 686 C CA . GLY A 1 93 ? -17.996 -0.393 7.672 1.00 89.38 93 GLY A CA 1
ATOM 687 C C . GLY A 1 93 ? -16.534 -0.373 7.205 1.00 89.38 93 GLY A C 1
ATOM 688 O O . GLY A 1 93 ? -16.263 0.179 6.138 1.00 89.38 93 GLY A O 1
ATOM 689 N N . PRO A 1 94 ? -15.608 -0.935 8.007 1.00 92.25 94 PRO A N 1
ATOM 690 C CA . PRO A 1 94 ? -14.188 -1.059 7.671 1.00 92.25 94 PRO A CA 1
ATOM 691 C C . PRO A 1 94 ? -13.963 -1.895 6.409 1.00 92.25 94 PRO A C 1
ATOM 693 O O . PRO A 1 94 ? -14.646 -2.899 6.190 1.00 92.25 94 PRO A O 1
ATOM 696 N N . ARG A 1 95 ? -13.000 -1.492 5.578 1.00 94.69 95 ARG A N 1
ATOM 697 C CA . ARG A 1 95 ? -12.744 -2.109 4.270 1.00 94.69 95 ARG A CA 1
ATOM 698 C C . ARG A 1 95 ? -11.291 -2.511 4.100 1.00 94.69 95 ARG A C 1
ATOM 700 O O . ARG A 1 95 ? -10.384 -1.851 4.588 1.00 94.69 95 ARG A O 1
ATOM 707 N N . LEU A 1 96 ? -11.081 -3.547 3.302 1.00 95.12 96 LEU A N 1
ATOM 708 C CA . LEU A 1 96 ? -9.772 -3.937 2.802 1.00 95.12 96 LEU A CA 1
ATOM 709 C C . LEU A 1 96 ? -9.735 -3.615 1.309 1.00 95.12 96 LEU A C 1
ATOM 711 O O . LEU A 1 96 ? -10.459 -4.215 0.518 1.00 95.12 96 LEU A O 1
ATOM 715 N N . LEU A 1 97 ? -8.954 -2.602 0.948 1.00 96.06 97 LEU A N 1
ATOM 716 C CA . LEU A 1 97 ? -8.846 -2.071 -0.404 1.00 96.06 97 LEU A CA 1
ATOM 717 C C . LEU A 1 97 ? -7.440 -2.336 -0.929 1.00 96.06 97 LEU A C 1
ATOM 719 O O . LEU A 1 97 ? -6.457 -1.941 -0.306 1.00 96.06 97 LEU A O 1
ATOM 723 N N . ALA A 1 98 ? -7.356 -2.974 -2.089 1.00 96.19 98 ALA A N 1
ATOM 724 C CA . ALA A 1 98 ? -6.103 -3.208 -2.784 1.00 96.19 98 ALA A CA 1
ATOM 725 C C . ALA A 1 98 ? -6.171 -2.593 -4.180 1.00 96.19 98 ALA A C 1
ATOM 727 O O . ALA A 1 98 ? -7.139 -2.805 -4.910 1.00 96.19 98 ALA A O 1
ATOM 728 N N . PHE A 1 99 ? -5.137 -1.844 -4.537 1.00 94.75 99 PHE A N 1
ATOM 729 C CA . PHE A 1 99 ? -4.944 -1.287 -5.865 1.00 94.75 99 PHE A CA 1
ATOM 730 C C . PHE A 1 99 ? -3.715 -1.950 -6.474 1.00 94.75 99 PHE A C 1
ATOM 732 O O . PHE A 1 99 ? -2.622 -1.887 -5.910 1.00 94.75 99 PHE A O 1
ATOM 739 N N . GLY A 1 100 ? -3.920 -2.631 -7.594 1.00 92.75 100 GLY A N 1
ATOM 740 C CA . GLY A 1 100 ? -2.863 -3.215 -8.405 1.00 92.75 100 GLY A CA 1
ATOM 741 C C . GLY A 1 100 ? -2.919 -2.653 -9.816 1.00 92.75 100 GLY A C 1
ATOM 742 O O . GLY A 1 100 ? -3.786 -1.839 -10.133 1.00 92.75 100 GLY A O 1
ATOM 743 N N . ALA A 1 101 ? -2.012 -3.125 -10.657 1.00 91.81 101 ALA A N 1
ATOM 744 C CA . ALA A 1 101 ? -2.018 -2.793 -12.063 1.00 91.81 101 ALA A CA 1
ATOM 745 C C . ALA A 1 101 ? -3.274 -3.317 -12.775 1.00 91.81 101 ALA A C 1
ATOM 747 O O . ALA A 1 101 ? -3.892 -4.317 -12.365 1.00 91.81 101 ALA A O 1
ATOM 748 N N . ASP A 1 102 ? -3.623 -2.637 -13.860 1.00 86.25 102 ASP A N 1
ATOM 749 C CA . ASP A 1 102 ? -4.617 -3.095 -14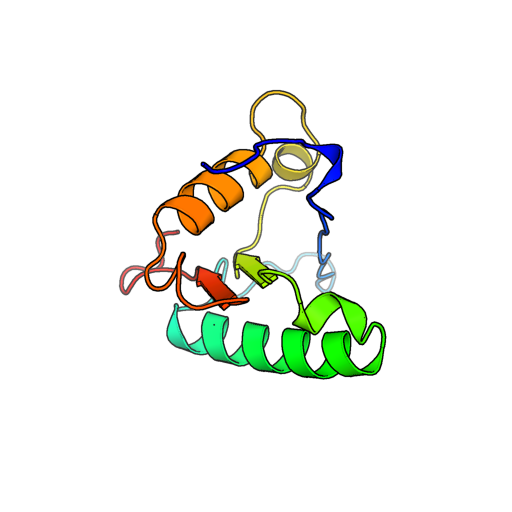.816 1.00 86.25 102 ASP A CA 1
ATOM 750 C C . ASP A 1 102 ? -4.076 -4.230 -15.712 1.00 86.25 102 ASP A C 1
ATOM 752 O O . ASP A 1 102 ? -2.974 -4.752 -15.523 1.00 86.25 102 ASP A O 1
ATOM 756 N N . ALA A 1 103 ? -4.873 -4.648 -16.699 1.00 78.12 103 ALA A N 1
ATOM 757 C CA . ALA A 1 103 ? -4.501 -5.733 -17.606 1.00 78.12 103 ALA A CA 1
ATOM 758 C C . ALA A 1 103 ? -3.298 -5.404 -18.515 1.00 78.12 103 ALA A C 1
ATOM 760 O O . ALA A 1 103 ? -2.681 -6.330 -19.043 1.00 78.12 103 ALA A O 1
ATOM 761 N N . ALA A 1 104 ? -2.976 -4.122 -18.712 1.00 76.75 104 ALA A N 1
ATOM 762 C CA . ALA A 1 104 ? -1.810 -3.667 -19.465 1.00 76.75 104 ALA A CA 1
ATOM 763 C C . ALA A 1 104 ? -0.555 -3.541 -18.583 1.00 76.75 104 ALA A C 1
ATOM 765 O O . ALA A 1 104 ? 0.554 -3.472 -19.113 1.00 76.75 104 ALA A O 1
ATOM 766 N N . GLY A 1 105 ? -0.711 -3.593 -17.256 1.00 73.62 105 GLY A N 1
ATOM 767 C CA . GLY A 1 105 ? 0.381 -3.438 -16.300 1.00 73.62 105 GLY A CA 1
ATOM 768 C C . GLY A 1 105 ? 0.538 -2.011 -15.769 1.00 73.62 105 GLY A C 1
ATOM 769 O O . GLY A 1 105 ? 1.501 -1.757 -15.044 1.00 73.62 105 GLY A O 1
ATOM 770 N N . ASP A 1 106 ? -0.396 -1.112 -16.091 1.00 73.38 106 ASP A N 1
ATOM 771 C CA . ASP A 1 106 ? -0.377 0.288 -15.662 1.00 73.38 106 ASP A CA 1
ATOM 772 C C . ASP A 1 106 ? -1.063 0.461 -14.292 1.00 73.38 106 ASP A C 1
ATOM 774 O O . ASP A 1 106 ? -2.018 -0.251 -13.974 1.00 73.38 106 ASP A O 1
ATOM 778 N N . VAL A 1 107 ? -0.563 1.399 -13.473 1.00 70.50 107 VAL A N 1
ATOM 779 C CA . VAL A 1 107 ? -0.996 1.671 -12.078 1.00 70.50 107 VAL A CA 1
ATOM 780 C C . VAL A 1 107 ? -1.736 3.000 -11.960 1.00 70.50 107 VAL A C 1
ATOM 782 O O . VAL A 1 107 ? -1.248 4.003 -12.526 1.00 70.50 107 VAL A O 1
#

pLDDT: mean 85.42, std 12.82, range [34.53, 97.81]